Protein AF-A0A917NA18-F1 (afdb_monomer_lite)

Foldseek 3Di:
DDQPQPDLVVQFDDDPLWTWGPAFQPDQPSQQVNQVSDPPFDFAPPVQADHPDRRGVSRGNQWDDDPGGTTGVVVSVVVVVVVVVD

Structure (mmCIF, N/CA/C/O backbone):
data_AF-A0A917NA18-F1
#
_entry.id   AF-A0A917NA18-F1
#
loop_
_atom_site.group_PDB
_atom_site.id
_atom_site.type_symbol
_atom_site.label_atom_id
_atom_site.label_alt_id
_atom_site.label_comp_id
_atom_site.label_asym_id
_atom_site.label_entity_id
_atom_site.label_seq_id
_atom_site.pdbx_PDB_ins_code
_atom_site.Cartn_x
_atom_site.Cartn_y
_atom_site.Cartn_z
_atom_site.occupancy
_atom_site.B_iso_or_equiv
_atom_site.auth_seq_id
_atom_site.auth_comp_id
_atom_site.auth_asym_id
_atom_site.auth_atom_id
_atom_site.pdbx_PDB_model_num
ATOM 1 N N . MET A 1 1 ? 16.321 15.474 9.838 1.00 35.69 1 MET A N 1
ATOM 2 C CA . MET A 1 1 ? 15.415 15.724 8.694 1.00 35.69 1 MET A CA 1
ATOM 3 C C . MET A 1 1 ? 14.119 14.965 8.947 1.00 35.69 1 MET A C 1
ATOM 5 O O . MET A 1 1 ? 14.146 13.742 8.954 1.00 35.69 1 MET A O 1
ATOM 9 N N . LYS A 1 2 ? 13.022 15.657 9.279 1.00 33.09 2 LYS A N 1
ATOM 10 C CA . LYS A 1 2 ? 11.718 15.015 9.513 1.00 33.09 2 LYS A CA 1
ATOM 11 C C . LYS A 1 2 ? 11.081 14.789 8.142 1.00 33.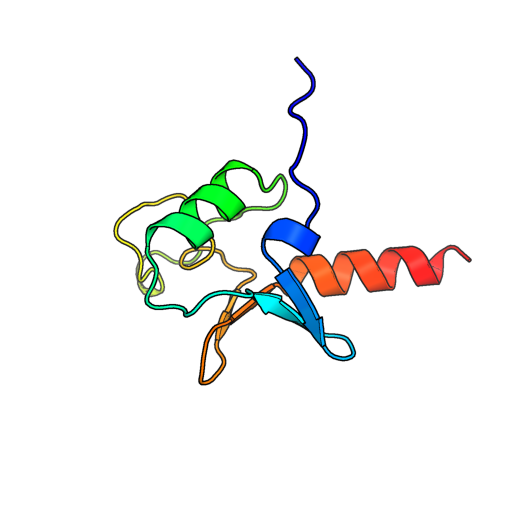09 2 LYS A C 1
ATOM 13 O O . LYS A 1 2 ? 10.773 15.762 7.465 1.00 33.09 2 LYS A O 1
ATOM 18 N N . ARG A 1 3 ? 10.989 13.535 7.692 1.00 38.91 3 ARG A N 1
ATOM 19 C CA . ARG A 1 3 ? 10.300 13.195 6.440 1.00 38.91 3 ARG A CA 1
ATOM 20 C C . ARG A 1 3 ? 8.816 13.467 6.669 1.00 38.91 3 ARG A C 1
ATOM 22 O O . ARG A 1 3 ? 8.231 12.870 7.567 1.00 38.91 3 ARG A O 1
ATOM 29 N N . THR A 1 4 ? 8.234 14.400 5.929 1.00 43.44 4 THR A N 1
ATOM 30 C CA . THR A 1 4 ? 6.793 14.646 5.962 1.00 43.44 4 THR A CA 1
ATOM 31 C C . THR A 1 4 ? 6.125 13.434 5.319 1.00 43.44 4 THR A C 1
ATOM 33 O O . THR A 1 4 ? 6.171 13.279 4.102 1.00 43.44 4 THR A O 1
ATOM 36 N N . THR A 1 5 ? 5.591 12.519 6.128 1.00 52.12 5 THR A N 1
ATOM 37 C CA . THR A 1 5 ? 4.768 11.410 5.637 1.00 52.12 5 THR A CA 1
ATOM 38 C C . THR A 1 5 ? 3.540 12.023 4.954 1.00 52.12 5 THR A C 1
ATOM 40 O O . THR A 1 5 ? 2.835 12.800 5.602 1.00 52.12 5 THR A O 1
ATOM 43 N N . PRO A 1 6 ? 3.279 11.754 3.663 1.00 60.25 6 PRO A N 1
ATOM 44 C CA . PRO A 1 6 ? 2.020 12.121 3.036 1.00 60.25 6 PRO A CA 1
ATOM 45 C C . PRO A 1 6 ? 0.876 11.541 3.861 1.00 60.25 6 PRO A C 1
ATOM 47 O O . PRO A 1 6 ? 0.976 10.411 4.343 1.00 60.25 6 PRO A O 1
ATOM 50 N N . ALA A 1 7 ? -0.199 12.309 4.014 1.00 77.19 7 ALA A N 1
ATOM 51 C CA . ALA A 1 7 ? -1.405 11.845 4.684 1.00 77.19 7 ALA A CA 1
ATOM 52 C C . ALA A 1 7 ? -1.851 1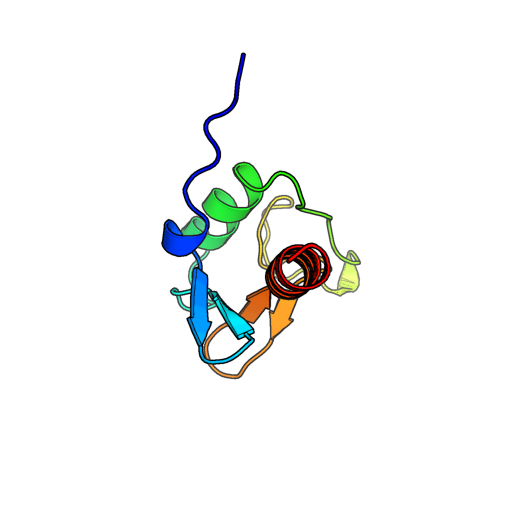0.519 4.043 1.00 77.19 7 ALA A C 1
ATOM 54 O O . ALA A 1 7 ? -1.891 10.419 2.811 1.00 77.19 7 ALA A O 1
ATOM 55 N N . ILE A 1 8 ? -2.130 9.498 4.857 1.00 84.56 8 ILE A N 1
ATOM 56 C CA . ILE A 1 8 ? -2.544 8.152 4.420 1.00 84.56 8 ILE A CA 1
ATOM 57 C C . ILE A 1 8 ? -3.702 8.242 3.410 1.00 84.56 8 ILE A C 1
ATOM 59 O O . ILE A 1 8 ? -3.719 7.533 2.404 1.00 84.56 8 ILE A O 1
ATOM 63 N N . GLU A 1 9 ? -4.590 9.206 3.633 1.00 89.62 9 GLU A N 1
ATOM 64 C CA . GLU A 1 9 ? -5.779 9.572 2.862 1.00 89.62 9 GLU A CA 1
ATOM 65 C C . GLU A 1 9 ? -5.473 10.009 1.413 1.00 89.62 9 GLU A C 1
ATOM 67 O O . GLU A 1 9 ? -6.343 10.031 0.532 1.00 89.62 9 GLU A O 1
ATOM 72 N N . THR A 1 10 ? -4.211 10.349 1.130 1.00 93.25 10 THR A N 1
ATOM 73 C CA . THR A 1 10 ? -3.728 10.621 -0.231 1.00 93.25 10 THR A CA 1
ATOM 74 C C . THR A 1 10 ? -3.849 9.365 -1.090 1.00 93.25 10 THR A C 1
ATOM 76 O O . THR A 1 10 ? -4.348 9.431 -2.217 1.00 93.25 10 THR A O 1
ATOM 79 N N . TRP A 1 11 ? -3.438 8.224 -0.532 1.00 94.44 11 TRP A N 1
ATOM 80 C CA . TRP A 1 11 ? -3.234 6.960 -1.242 1.00 94.44 11 TRP A CA 1
ATOM 81 C C . TRP A 1 11 ? -4.319 5.926 -0.942 1.00 94.44 11 TRP A C 1
ATOM 83 O O . TRP A 1 11 ? -4.677 5.140 -1.818 1.00 94.44 11 TRP A O 1
ATOM 93 N N . PHE A 1 12 ? -4.860 5.950 0.274 1.00 95.12 12 PHE A N 1
ATOM 94 C CA . PHE A 1 12 ? -5.864 5.014 0.762 1.00 95.12 12 PHE A CA 1
ATOM 95 C C . PHE A 1 12 ? -7.137 5.748 1.166 1.00 95.12 12 PHE A C 1
ATOM 97 O O . PHE A 1 12 ? -7.109 6.918 1.534 1.00 95.12 12 PHE A O 1
ATOM 104 N N . GLU A 1 13 ? -8.257 5.047 1.121 1.00 94.62 13 GLU A N 1
ATOM 105 C CA . GLU A 1 13 ? -9.529 5.501 1.663 1.00 94.62 13 GLU A CA 1
ATOM 106 C C . GLU A 1 13 ? -10.100 4.444 2.604 1.00 94.62 13 GLU A C 1
ATOM 108 O O . GLU A 1 13 ? -9.960 3.242 2.370 1.00 94.62 13 GLU A O 1
ATOM 113 N N . LEU A 1 14 ? -10.732 4.896 3.682 1.00 93.00 14 LEU A N 1
ATOM 114 C CA . LEU A 1 14 ? -11.383 4.013 4.636 1.00 93.00 14 LEU A CA 1
ATOM 115 C C . LEU A 1 14 ? -12.775 3.633 4.110 1.00 93.00 14 LEU A C 1
ATOM 117 O O . LEU A 1 14 ? -13.638 4.493 3.938 1.00 93.00 14 LEU A O 1
ATOM 121 N N . ARG A 1 15 ? -12.995 2.340 3.856 1.00 93.00 15 ARG A N 1
ATOM 122 C CA . ARG A 1 15 ? -14.290 1.754 3.484 1.00 93.00 15 ARG A CA 1
ATOM 123 C C . ARG A 1 15 ? -14.711 0.767 4.574 1.00 93.00 15 ARG A C 1
ATOM 125 O O . ARG A 1 15 ? -14.261 -0.377 4.590 1.00 93.00 15 ARG A O 1
ATOM 132 N N . GLY A 1 16 ? -15.552 1.216 5.506 1.00 90.12 16 GLY A N 1
ATOM 133 C CA . GLY A 1 16 ? -15.833 0.453 6.727 1.00 90.12 16 GLY A CA 1
ATOM 134 C C . GLY A 1 16 ? -14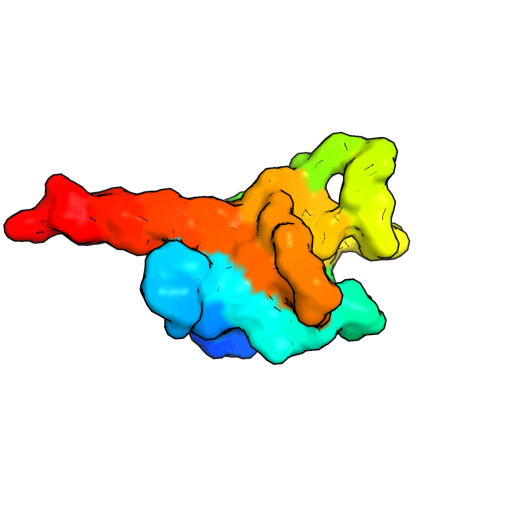.588 0.405 7.614 1.00 90.12 16 GLY A C 1
ATOM 135 O O . GLY A 1 16 ? -14.071 1.454 7.977 1.00 90.12 16 GLY A O 1
ATOM 136 N N . GLU A 1 17 ? -14.082 -0.791 7.910 1.00 88.44 17 GLU A N 1
ATOM 137 C CA . GLU A 1 17 ? -12.840 -0.998 8.680 1.00 88.44 17 GLU A CA 1
ATOM 138 C C . GLU A 1 17 ? -11.602 -1.203 7.782 1.00 88.44 17 GLU A C 1
ATOM 140 O O . GLU A 1 17 ? -10.478 -1.359 8.260 1.00 88.44 17 GLU A O 1
ATOM 145 N N . HIS A 1 18 ? -11.787 -1.180 6.458 1.00 93.06 18 HIS A N 1
ATOM 146 C CA . HIS A 1 18 ? -10.746 -1.509 5.489 1.00 93.06 18 HIS A CA 1
ATOM 147 C C . HIS A 1 18 ? -10.138 -0.249 4.874 1.00 93.06 18 HIS A C 1
ATOM 149 O O . HIS A 1 18 ? -10.835 0.562 4.263 1.00 93.06 18 HIS A O 1
ATOM 155 N N . TRP A 1 19 ? -8.816 -0.106 4.970 1.00 95.75 19 TRP A N 1
ATOM 156 C CA . TRP A 1 19 ? -8.070 0.927 4.250 1.00 95.75 19 TRP A CA 1
ATOM 157 C C . TRP A 1 19 ? -7.718 0.434 2.848 1.00 95.75 19 TRP A C 1
ATOM 159 O O . TRP A 1 19 ? -6.759 -0.322 2.665 1.00 95.75 19 TRP A O 1
ATOM 169 N N . VAL A 1 20 ? -8.504 0.862 1.862 1.00 96.19 20 VAL A N 1
ATOM 170 C CA . VAL A 1 20 ? -8.424 0.416 0.466 1.00 96.19 20 VAL A CA 1
ATOM 171 C C . VAL A 1 20 ? -7.605 1.402 -0.356 1.00 96.19 20 VAL A C 1
ATOM 173 O O . VAL A 1 20 ? -7.800 2.612 -0.266 1.00 96.19 20 VAL A O 1
ATOM 176 N N . PHE A 1 21 ? -6.679 0.902 -1.169 1.00 96.31 21 PHE A N 1
ATOM 177 C CA . PHE A 1 21 ? -5.892 1.739 -2.064 1.00 96.31 21 PHE A CA 1
ATOM 178 C C . PHE A 1 21 ? -6.783 2.358 -3.153 1.00 96.31 21 PHE A C 1
ATOM 180 O O . PHE A 1 21 ? -7.537 1.657 -3.829 1.00 96.31 21 PHE A O 1
ATOM 187 N N . LYS A 1 22 ? -6.698 3.683 -3.328 1.00 94.88 22 LYS A N 1
ATOM 188 C CA . LYS A 1 22 ? -7.637 4.473 -4.152 1.00 94.88 22 LYS A CA 1
ATOM 189 C C . LYS A 1 22 ? -7.496 4.232 -5.652 1.00 94.88 22 LYS A C 1
ATOM 191 O O . LYS A 1 22 ? -8.413 4.521 -6.416 1.00 94.88 22 LYS A O 1
ATOM 196 N N . PHE A 1 23 ? -6.335 3.751 -6.087 1.00 91.94 23 PHE A N 1
ATOM 197 C CA . PHE A 1 23 ? -6.031 3.542 -7.498 1.00 91.94 23 PHE A CA 1
ATOM 198 C C . PHE A 1 23 ? -6.141 2.063 -7.868 1.00 91.94 23 PHE A C 1
ATOM 200 O O . PHE A 1 23 ? -6.101 1.183 -7.008 1.00 91.94 23 PHE A O 1
ATOM 207 N N . SER A 1 24 ? -6.263 1.783 -9.166 1.00 85.44 24 SER A N 1
ATOM 208 C CA . SER A 1 24 ? -6.199 0.411 -9.671 1.00 85.44 24 SER A CA 1
ATOM 209 C C . SER A 1 24 ? -4.844 -0.222 -9.348 1.00 85.44 24 SER A C 1
ATOM 211 O O . SER A 1 24 ? -3.808 0.437 -9.450 1.00 85.44 24 SER A O 1
ATOM 213 N N . LYS A 1 25 ? -4.846 -1.528 -9.060 1.00 77.06 25 LYS A N 1
ATOM 214 C CA . LYS A 1 25 ? -3.621 -2.334 -8.920 1.00 77.06 25 LYS A CA 1
ATOM 215 C C . LYS A 1 25 ? -2.738 -2.377 -10.172 1.00 77.06 25 LYS A C 1
ATOM 217 O O . LYS A 1 25 ? -1.589 -2.781 -10.080 1.00 77.06 25 LYS A O 1
ATOM 222 N N . HIS A 1 26 ? -3.264 -1.973 -11.327 1.00 82.00 26 HIS A N 1
ATOM 223 C CA . HIS A 1 26 ? -2.520 -1.935 -12.588 1.00 82.00 26 HIS A CA 1
ATOM 224 C C . HIS A 1 26 ? -1.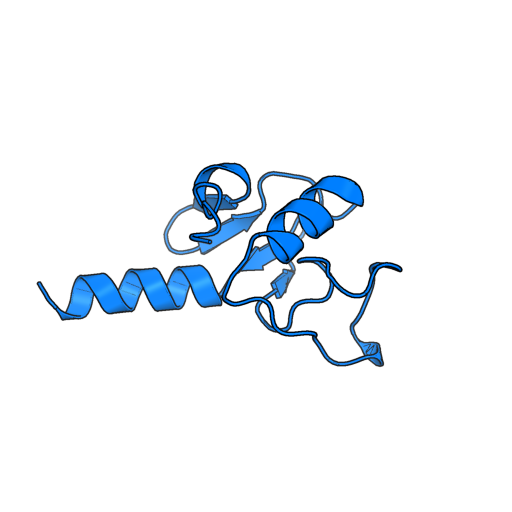751 -0.621 -12.805 1.00 82.00 26 HIS A C 1
ATOM 226 O O . HIS A 1 26 ? -1.038 -0.489 -13.796 1.00 82.00 26 HIS A O 1
ATOM 232 N N . HIS A 1 27 ? -1.882 0.366 -11.911 1.00 77.44 27 HIS A N 1
ATOM 233 C CA . HIS A 1 27 ? -1.054 1.570 -11.955 1.00 77.44 27 HIS A CA 1
ATOM 234 C C . HIS A 1 27 ? 0.263 1.329 -11.217 1.00 77.44 27 HIS A C 1
ATOM 236 O O . HIS A 1 27 ? 0.252 1.094 -10.015 1.00 77.44 27 HIS A O 1
ATOM 242 N N . SER A 1 28 ? 1.392 1.462 -11.909 1.00 77.44 28 SER A N 1
ATOM 243 C CA . SER A 1 28 ? 2.720 1.229 -11.329 1.00 77.44 28 SER A CA 1
ATOM 244 C C . SER A 1 28 ? 3.214 2.375 -10.438 1.00 77.44 28 SER A C 1
ATOM 246 O O . SER A 1 28 ? 3.778 2.145 -9.376 1.00 77.44 28 SER A O 1
ATOM 248 N N . ASN A 1 29 ? 2.977 3.634 -10.813 1.00 92.44 29 ASN A N 1
ATOM 249 C CA . ASN A 1 29 ? 3.569 4.773 -10.097 1.00 92.44 29 ASN A CA 1
ATOM 250 C C . ASN A 1 29 ? 2.956 5.043 -8.697 1.00 92.44 29 ASN A C 1
ATOM 252 O O . ASN A 1 29 ? 3.706 5.158 -7.725 1.00 92.44 29 ASN A O 1
ATOM 256 N N . PRO A 1 30 ? 1.618 5.101 -8.519 1.00 94.44 30 PRO A N 1
ATOM 257 C CA . PRO A 1 30 ? 1.035 5.444 -7.218 1.00 94.44 30 PRO A CA 1
ATOM 258 C C . PRO A 1 30 ? 1.414 4.484 -6.065 1.00 94.44 30 PRO A C 1
ATOM 260 O O . PRO A 1 30 ? 1.741 4.980 -4.985 1.00 94.44 30 PRO A O 1
ATOM 263 N N . PRO A 1 31 ? 1.440 3.145 -6.242 1.00 94.88 31 PRO A N 1
ATOM 264 C CA . PRO A 1 31 ? 1.899 2.220 -5.201 1.00 94.88 31 PRO A CA 1
ATOM 265 C C . PRO A 1 31 ? 3.365 2.416 -4.802 1.00 94.88 31 PRO A C 1
ATOM 267 O O . PRO A 1 31 ? 3.694 2.295 -3.620 1.00 94.88 31 PRO A O 1
ATOM 270 N N . ARG A 1 32 ? 4.238 2.756 -5.759 1.00 95.62 32 ARG A N 1
ATOM 271 C CA . ARG A 1 32 ? 5.659 3.059 -5.514 1.00 95.62 32 ARG A CA 1
ATOM 272 C C . ARG A 1 32 ? 5.819 4.338 -4.705 1.00 95.62 32 ARG A C 1
ATOM 274 O O . ARG A 1 32 ? 6.559 4.358 -3.722 1.00 95.62 32 ARG A O 1
ATOM 281 N N . MET A 1 33 ? 5.090 5.397 -5.063 1.00 94.38 33 MET A N 1
ATOM 282 C CA . MET A 1 33 ? 5.094 6.657 -4.309 1.00 94.38 33 MET A CA 1
ATOM 283 C C . MET A 1 33 ? 4.587 6.464 -2.876 1.00 94.38 33 MET A C 1
ATOM 285 O O . MET A 1 33 ? 5.201 6.961 -1.931 1.00 94.38 33 MET A O 1
ATOM 289 N N . ALA A 1 34 ? 3.496 5.711 -2.710 1.00 94.44 34 ALA A N 1
ATOM 290 C CA . ALA A 1 34 ? 2.934 5.406 -1.401 1.00 94.44 34 ALA A CA 1
ATOM 291 C C . ALA A 1 34 ? 3.923 4.613 -0.527 1.00 94.44 34 ALA A C 1
ATOM 293 O O . ALA A 1 34 ? 4.149 4.990 0.622 1.00 94.44 34 ALA A O 1
ATOM 294 N N . ALA A 1 35 ? 4.563 3.569 -1.069 1.00 95.31 35 ALA A N 1
ATOM 295 C CA . ALA A 1 35 ? 5.541 2.764 -0.334 1.00 95.31 35 ALA A CA 1
ATOM 296 C C . ALA A 1 35 ? 6.802 3.549 0.040 1.00 95.31 35 ALA A C 1
ATOM 298 O O . ALA A 1 35 ? 7.235 3.476 1.187 1.00 95.31 35 ALA A O 1
ATOM 299 N N . ASN A 1 36 ? 7.342 4.361 -0.875 1.00 95.06 36 ASN A N 1
ATOM 300 C CA . ASN A 1 36 ? 8.513 5.205 -0.603 1.00 95.06 36 ASN A CA 1
ATOM 301 C C . ASN A 1 36 ? 8.288 6.183 0.558 1.00 95.06 36 ASN A C 1
ATOM 303 O O . ASN A 1 36 ? 9.231 6.570 1.252 1.00 95.06 36 ASN A O 1
ATOM 307 N N . ALA A 1 37 ? 7.038 6.583 0.776 1.00 92.75 37 ALA A N 1
ATOM 308 C CA . ALA A 1 37 ? 6.669 7.486 1.850 1.00 92.75 37 ALA A CA 1
ATOM 309 C C . ALA A 1 37 ? 6.129 6.773 3.105 1.00 92.75 37 ALA A C 1
ATOM 311 O O . ALA A 1 37 ? 5.867 7.429 4.115 1.00 92.75 37 ALA A O 1
ATOM 312 N N . CYS A 1 38 ? 5.965 5.448 3.060 1.00 93.75 38 CYS A N 1
ATOM 313 C CA . CYS A 1 38 ? 5.364 4.656 4.123 1.00 93.75 38 CYS A CA 1
ATOM 314 C C . CYS A 1 38 ? 6.419 4.231 5.159 1.00 93.75 38 CYS A C 1
ATOM 316 O O . CYS A 1 38 ? 7.319 3.456 4.834 1.00 93.75 38 CYS A O 1
ATOM 318 N N . PRO A 1 39 ? 6.298 4.642 6.435 1.00 92.81 39 PRO A N 1
ATOM 319 C CA . PRO A 1 39 ? 7.233 4.221 7.481 1.00 92.81 39 PRO A CA 1
ATOM 320 C C . PRO A 1 39 ? 7.049 2.756 7.910 1.00 92.81 39 PRO A C 1
ATOM 322 O O . PRO A 1 39 ? 7.854 2.244 8.682 1.00 92.81 39 PRO A O 1
ATOM 325 N N . TYR A 1 40 ? 5.993 2.090 7.437 1.00 94.81 40 TYR A N 1
ATOM 326 C CA . TYR A 1 40 ? 5.662 0.706 7.775 1.00 94.81 40 TYR A CA 1
ATOM 327 C C . TYR A 1 40 ? 5.800 -0.251 6.589 1.00 94.81 40 TYR A C 1
ATOM 329 O O . TYR A 1 40 ? 5.343 -1.388 6.688 1.00 94.81 40 TYR A O 1
ATOM 337 N N . PHE A 1 41 ? 6.362 0.198 5.461 1.00 96.06 41 PHE A N 1
ATOM 338 C CA . PHE A 1 41 ? 6.609 -0.691 4.330 1.00 96.06 41 PHE A CA 1
ATOM 339 C C . PHE A 1 41 ? 7.496 -1.860 4.771 1.00 96.06 41 PHE A C 1
ATOM 341 O O . PHE A 1 41 ? 8.501 -1.674 5.457 1.00 96.06 41 PHE A O 1
ATOM 348 N N . MET A 1 42 ? 7.103 -3.061 4.367 1.00 97.38 42 MET A N 1
ATOM 349 C CA . MET A 1 42 ? 7.855 -4.285 4.581 1.00 97.38 42 MET A CA 1
ATOM 350 C C . MET A 1 42 ? 7.673 -5.136 3.337 1.00 97.38 42 MET A C 1
ATOM 352 O O . MET A 1 42 ? 6.540 -5.453 2.980 1.00 97.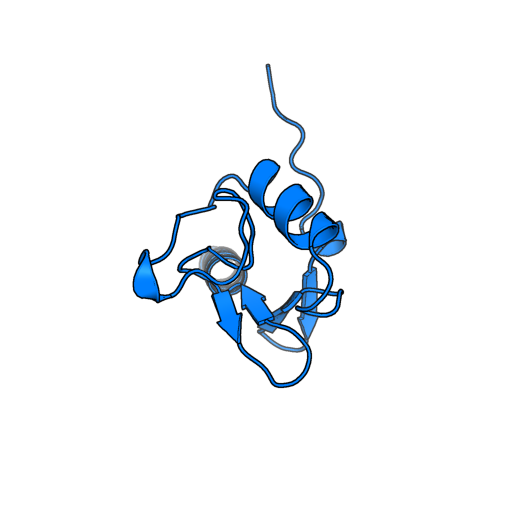38 42 MET A O 1
ATOM 356 N N . GLN A 1 43 ? 8.789 -5.434 2.682 1.00 97.31 43 GLN A N 1
ATOM 357 C CA . GLN A 1 43 ? 8.842 -6.250 1.479 1.00 97.31 43 GLN A CA 1
ATOM 358 C C . GLN A 1 43 ? 8.184 -7.617 1.738 1.00 97.31 43 GLN A C 1
ATOM 360 O O . GLN A 1 43 ? 8.355 -8.183 2.819 1.00 97.31 43 GLN A O 1
ATOM 365 N N . ASP A 1 44 ? 7.377 -8.076 0.783 1.00 96.88 44 ASP A N 1
ATOM 366 C CA . ASP A 1 44 ? 6.726 -9.392 0.811 1.00 96.88 44 ASP A CA 1
ATOM 367 C C . ASP A 1 44 ? 7.727 -10.523 0.494 1.00 96.88 44 ASP A C 1
ATOM 369 O O . ASP A 1 44 ? 8.925 -10.272 0.344 1.00 96.88 44 ASP A O 1
ATOM 373 N N . ASP A 1 45 ? 7.258 -11.764 0.394 1.00 96.00 45 ASP A N 1
ATOM 374 C CA . ASP A 1 45 ? 8.058 -12.860 -0.169 1.00 96.00 45 ASP A CA 1
ATOM 375 C C . ASP A 1 45 ? 8.366 -12.614 -1.662 1.00 96.00 45 ASP A C 1
ATOM 377 O O . ASP A 1 45 ? 7.524 -12.076 -2.385 1.00 96.00 45 ASP A O 1
ATOM 381 N N . GLU A 1 46 ? 9.578 -12.959 -2.123 1.00 93.50 46 GLU A N 1
ATOM 382 C CA . GLU A 1 46 ? 10.037 -12.722 -3.506 1.00 93.50 46 GLU A CA 1
ATOM 383 C C . GLU A 1 46 ? 9.091 -13.346 -4.538 1.00 93.50 46 GLU A C 1
ATOM 385 O O . GLU A 1 46 ? 8.774 -12.704 -5.541 1.00 93.50 46 GLU A O 1
ATOM 390 N N . ASP A 1 47 ? 8.560 -14.536 -4.248 1.00 95.12 47 ASP A N 1
ATOM 391 C CA . ASP A 1 47 ? 7.647 -15.252 -5.140 1.00 95.12 47 ASP A CA 1
ATOM 392 C C . ASP A 1 47 ? 6.235 -14.623 -5.179 1.00 95.12 47 ASP A C 1
ATOM 394 O O . ASP A 1 47 ? 5.434 -14.931 -6.066 1.00 95.12 47 ASP A O 1
ATOM 398 N N . GLU A 1 48 ? 5.915 -13.716 -4.245 1.00 93.94 48 GLU A N 1
ATOM 399 C CA . GLU A 1 48 ? 4.634 -12.996 -4.170 1.00 93.94 48 GLU A CA 1
ATOM 400 C C . GLU A 1 48 ? 4.683 -11.554 -4.713 1.00 93.94 48 GLU A C 1
ATOM 402 O O . GLU A 1 48 ? 3.647 -10.867 -4.774 1.00 93.94 48 GLU A O 1
ATOM 407 N N . MET A 1 49 ? 5.864 -11.075 -5.113 1.00 93.88 49 MET A N 1
ATOM 408 C CA . MET A 1 49 ? 6.037 -9.744 -5.698 1.00 93.88 49 MET A CA 1
ATOM 409 C C . MET A 1 49 ? 5.489 -9.692 -7.121 1.00 93.88 49 MET A C 1
ATOM 411 O O . MET A 1 49 ? 5.677 -10.598 -7.927 1.00 93.88 49 MET A O 1
ATOM 415 N N . VAL A 1 50 ? 4.798 -8.599 -7.442 1.00 94.06 50 VAL A N 1
ATOM 416 C CA . VAL A 1 50 ? 4.152 -8.403 -8.752 1.00 94.06 50 VAL A CA 1
ATOM 417 C C . VAL A 1 50 ? 4.549 -7.097 -9.436 1.00 94.06 50 VAL A C 1
ATOM 419 O O . VAL A 1 50 ? 4.239 -6.905 -10.609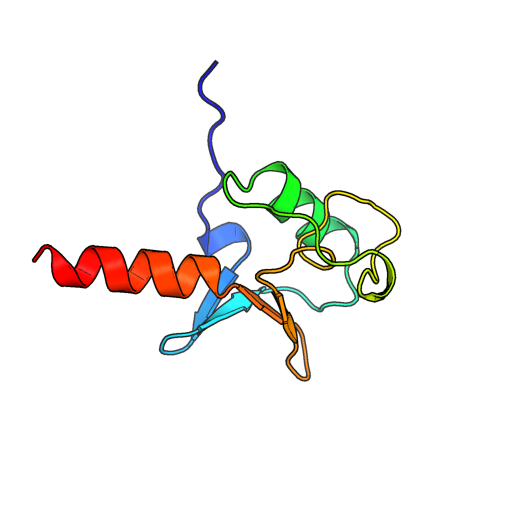 1.00 94.06 50 VAL A O 1
ATOM 422 N N . ASP A 1 51 ? 5.191 -6.185 -8.707 1.00 94.56 51 ASP A N 1
ATOM 423 C CA . ASP A 1 51 ? 5.774 -4.959 -9.250 1.00 94.56 51 ASP A CA 1
ATOM 424 C C . ASP A 1 51 ? 7.275 -5.184 -9.485 1.00 94.56 51 ASP A C 1
ATOM 426 O O . ASP A 1 51 ? 7.933 -5.846 -8.683 1.00 94.56 51 ASP A O 1
ATOM 430 N N . ASP A 1 52 ? 7.814 -4.645 -10.576 1.00 93.81 52 ASP A N 1
ATOM 431 C CA . ASP A 1 52 ? 9.239 -4.750 -10.917 1.00 93.81 52 ASP A CA 1
ATOM 432 C C . ASP A 1 52 ? 10.120 -3.843 -10.039 1.00 93.81 52 ASP A C 1
ATOM 434 O O . ASP A 1 52 ? 11.326 -4.059 -9.925 1.00 93.81 52 ASP A O 1
ATOM 438 N N . GLU A 1 53 ? 9.517 -2.862 -9.363 1.00 95.00 53 GLU A N 1
ATOM 439 C CA . GLU A 1 53 ? 10.181 -2.047 -8.351 1.00 95.00 53 GLU A CA 1
ATOM 440 C C . GLU A 1 53 ? 10.033 -2.649 -6.954 1.00 95.00 53 GLU A C 1
ATOM 442 O O . GLU A 1 53 ? 8.928 -2.850 -6.442 1.00 95.00 53 GLU A O 1
ATOM 447 N N . LEU A 1 54 ? 11.171 -2.835 -6.281 1.00 94.19 54 LEU A N 1
ATOM 448 C CA . LEU A 1 54 ? 11.244 -3.427 -4.944 1.00 94.19 54 LEU A CA 1
ATOM 449 C C . LEU A 1 54 ? 10.354 -2.696 -3.924 1.00 94.19 54 LEU A C 1
ATOM 451 O O . LEU A 1 54 ? 9.631 -3.316 -3.146 1.00 94.19 54 LEU A O 1
ATOM 455 N N . ILE A 1 55 ? 10.399 -1.358 -3.935 1.00 96.25 55 ILE A N 1
ATOM 456 C CA . ILE A 1 55 ? 9.649 -0.503 -3.008 1.00 96.25 55 ILE A CA 1
ATOM 457 C C . ILE A 1 55 ? 8.334 -0.078 -3.669 1.00 96.25 55 ILE A C 1
ATOM 459 O O . ILE A 1 55 ? 8.219 0.996 -4.264 1.00 96.25 55 ILE A O 1
ATOM 463 N N . SER A 1 56 ? 7.322 -0.930 -3.521 1.00 96.75 56 SER A N 1
ATOM 464 C CA . SER A 1 56 ? 5.960 -0.711 -4.009 1.00 96.75 56 SER A CA 1
ATOM 465 C C . SER A 1 56 ? 4.940 -1.285 -3.033 1.00 96.75 56 SER A C 1
ATOM 467 O O . SER A 1 56 ? 5.140 -2.369 -2.495 1.00 96.75 56 SER A O 1
ATOM 469 N N . CYS A 1 57 ? 3.804 -0.611 -2.809 1.00 96.69 57 CYS A N 1
ATOM 470 C CA . CYS A 1 57 ? 2.740 -1.170 -1.964 1.00 96.69 57 CYS A CA 1
ATOM 471 C C . CYS A 1 57 ? 2.175 -2.490 -2.522 1.00 96.69 57 CYS A C 1
ATOM 473 O O . CYS A 1 57 ? 1.577 -3.249 -1.762 1.00 96.69 57 CYS A O 1
ATOM 475 N N . LEU A 1 58 ? 2.388 -2.777 -3.813 1.00 96.06 58 LEU A N 1
ATOM 476 C CA . LEU A 1 58 ? 2.053 -4.059 -4.439 1.00 96.06 58 LEU A CA 1
ATOM 477 C C . LEU A 1 58 ? 2.966 -5.210 -3.966 1.00 96.06 58 LEU A C 1
ATOM 479 O O . LEU A 1 58 ? 2.531 -6.358 -3.977 1.00 96.06 58 LEU A O 1
ATOM 483 N N . ASN A 1 59 ? 4.177 -4.886 -3.504 1.00 97.06 59 ASN A N 1
ATOM 484 C CA . ASN A 1 59 ? 5.205 -5.808 -3.004 1.00 97.06 59 ASN A CA 1
ATOM 485 C C . ASN A 1 59 ? 5.342 -5.733 -1.472 1.00 97.06 59 ASN A C 1
ATOM 487 O O . ASN A 1 59 ? 6.412 -5.979 -0.921 1.00 97.06 59 ASN A O 1
ATOM 491 N N . CYS A 1 60 ? 4.286 -5.310 -0.772 1.00 97.50 60 CYS A N 1
ATOM 492 C CA . CYS A 1 60 ? 4.288 -5.154 0.680 1.00 97.50 60 CYS A CA 1
ATOM 493 C C . CYS A 1 60 ? 3.527 -6.300 1.354 1.00 97.50 60 CYS A C 1
ATOM 495 O O . CYS A 1 60 ? 2.361 -6.507 1.030 1.00 97.50 60 CYS A O 1
ATOM 497 N N . VAL A 1 61 ? 4.097 -6.926 2.389 1.00 97.56 61 VAL A N 1
ATOM 498 C CA . VAL A 1 61 ? 3.474 -8.049 3.132 1.00 97.56 61 VAL A CA 1
ATOM 499 C C . VAL A 1 61 ? 2.107 -7.708 3.749 1.00 97.56 61 VAL A C 1
ATOM 501 O O . VAL A 1 61 ? 1.262 -8.570 4.013 1.00 97.56 61 VAL A O 1
ATOM 504 N N . TYR A 1 62 ? 1.851 -6.415 3.977 1.00 97.50 62 TYR A N 1
ATOM 505 C CA . TYR A 1 62 ? 0.592 -5.912 4.528 1.00 97.50 62 TYR A CA 1
ATOM 506 C C . TYR A 1 62 ? -0.518 -5.730 3.479 1.00 97.50 62 TYR A C 1
ATOM 508 O O . TYR A 1 62 ? -1.631 -5.328 3.831 1.00 97.50 62 TYR A O 1
ATOM 516 N N . ARG A 1 63 ? -0.239 -6.012 2.203 1.00 96.88 63 ARG A N 1
ATOM 517 C CA . ARG A 1 63 ? -1.208 -5.996 1.105 1.00 96.88 63 ARG A CA 1
ATOM 518 C C . ARG A 1 63 ? -2.196 -7.148 1.237 1.00 96.88 63 ARG A C 1
ATOM 520 O O . ARG A 1 63 ? -1.788 -8.300 1.368 1.00 96.88 63 ARG A O 1
ATOM 527 N N . ARG A 1 64 ? -3.488 -6.882 1.055 1.00 96.56 64 ARG A N 1
ATOM 528 C CA . ARG A 1 64 ? -4.494 -7.922 0.782 1.00 96.56 64 ARG A CA 1
ATOM 529 C C . ARG A 1 64 ? -5.262 -7.592 -0.487 1.00 96.56 64 ARG A C 1
ATOM 531 O O . ARG A 1 64 ? -5.848 -6.522 -0.593 1.00 96.56 64 ARG A O 1
ATOM 538 N N . TRP A 1 65 ? -5.212 -8.482 -1.472 1.00 95.06 65 TRP A N 1
ATOM 539 C CA . TRP A 1 65 ? -5.847 -8.255 -2.766 1.00 95.06 65 TRP A CA 1
ATOM 540 C C . TRP A 1 65 ? -7.367 -8.246 -2.661 1.00 95.06 65 TRP A C 1
ATOM 542 O O . TRP A 1 65 ? -7.963 -9.070 -1.974 1.00 95.06 65 TRP A O 1
ATOM 552 N N . ASN A 1 66 ? -7.991 -7.373 -3.443 1.00 90.75 66 ASN A N 1
ATOM 553 C CA . ASN A 1 66 ? -9.393 -7.495 -3.804 1.00 90.75 66 ASN A CA 1
ATOM 554 C C . ASN A 1 66 ? -9.532 -7.471 -5.338 1.00 90.75 66 ASN A C 1
ATOM 556 O O . ASN A 1 66 ? -8.544 -7.458 -6.085 1.00 90.75 66 ASN A O 1
ATOM 560 N N . SER A 1 67 ? -10.766 -7.522 -5.838 1.00 90.12 67 SER A N 1
ATOM 561 C CA . SER A 1 67 ? -11.018 -7.624 -7.280 1.00 90.12 67 SER A CA 1
ATOM 562 C C . SER A 1 67 ? -10.504 -6.413 -8.072 1.00 90.12 67 SER A C 1
ATOM 564 O O . SER A 1 67 ? -10.034 -6.590 -9.195 1.00 90.12 67 SER A O 1
ATOM 566 N N . GLN A 1 68 ? -10.522 -5.207 -7.491 1.00 87.44 68 GLN A N 1
ATOM 567 C CA . GLN A 1 68 ? -10.199 -3.948 -8.184 1.00 87.44 68 GLN A CA 1
ATOM 568 C C . GLN A 1 68 ? -8.823 -3.366 -7.809 1.00 87.44 68 GLN A C 1
ATOM 570 O O . GLN A 1 68 ? -8.181 -2.697 -8.623 1.00 87.44 68 GLN A O 1
ATOM 575 N N . SER A 1 69 ? -8.366 -3.608 -6.582 1.00 94.38 69 SER A N 1
ATOM 576 C CA . SER A 1 69 ? -7.158 -3.036 -5.985 1.00 94.38 69 SER A CA 1
ATOM 577 C C . SER A 1 69 ? -6.671 -3.917 -4.818 1.00 94.38 69 SER A C 1
ATOM 579 O O . SER A 1 69 ? -6.695 -5.146 -4.921 1.00 94.38 69 SER A O 1
ATOM 581 N N . PHE A 1 70 ? -6.223 -3.316 -3.715 1.00 96.25 70 PHE A N 1
ATOM 582 C CA . PHE A 1 70 ? -5.803 -3.994 -2.494 1.00 96.25 70 PHE A CA 1
ATOM 583 C C . PHE A 1 70 ? -6.054 -3.146 -1.239 1.00 96.25 70 PHE A C 1
ATOM 585 O O . PHE A 1 70 ? -6.289 -1.939 -1.306 1.00 96.25 70 PHE A O 1
ATOM 592 N N . GLU A 1 71 ? -5.980 -3.796 -0.087 1.00 96.75 71 GLU A N 1
ATOM 593 C CA . GLU A 1 71 ? -6.090 -3.213 1.246 1.00 96.75 71 GLU A CA 1
ATOM 594 C C . GLU A 1 71 ? -4.734 -3.206 1.950 1.00 96.75 71 GLU A C 1
ATOM 596 O O . GLU A 1 71 ? -3.885 -4.059 1.679 1.00 96.75 71 GLU A O 1
ATOM 601 N N . CYS A 1 72 ? -4.546 -2.279 2.889 1.00 97.06 72 CYS A N 1
ATOM 602 C CA . CYS A 1 72 ? -3.396 -2.276 3.790 1.00 97.06 72 CYS A CA 1
ATOM 603 C C . CYS A 1 72 ? -3.821 -2.650 5.215 1.00 97.06 72 CYS A C 1
ATOM 605 O O . CYS A 1 72 ? -4.361 -1.824 5.956 1.00 97.06 72 CYS A O 1
ATOM 607 N N . VAL A 1 73 ? -3.513 -3.878 5.644 1.00 96.69 73 VAL A N 1
ATOM 608 C CA . VAL A 1 73 ? -3.906 -4.360 6.983 1.00 96.69 73 VAL A CA 1
ATOM 609 C C . VAL A 1 73 ? -3.156 -3.647 8.106 1.00 96.69 73 VAL A C 1
ATOM 611 O O . VAL A 1 73 ? -3.663 -3.530 9.219 1.00 96.69 73 VAL A O 1
ATOM 614 N N . LYS A 1 74 ? -1.963 -3.103 7.828 1.00 96.06 74 LYS A N 1
ATOM 615 C CA . LYS A 1 74 ? -1.207 -2.335 8.822 1.00 96.06 74 LYS A CA 1
ATOM 616 C C . LYS A 1 74 ? -1.938 -1.057 9.229 1.00 96.06 74 LYS A C 1
ATOM 618 O O . LYS A 1 74 ? -1.902 -0.697 10.401 1.00 96.06 74 LYS A O 1
ATOM 623 N N . LEU A 1 75 ? -2.621 -0.399 8.292 1.00 93.31 75 LEU A N 1
ATOM 624 C CA . LEU A 1 75 ? -3.419 0.794 8.581 1.00 93.31 75 LEU A CA 1
ATOM 625 C C . LEU A 1 75 ? -4.663 0.465 9.413 1.00 93.31 75 LEU A C 1
ATOM 627 O O . LEU A 1 75 ? -4.994 1.227 10.321 1.00 93.31 75 LEU A O 1
ATOM 631 N N . ALA A 1 76 ? -5.305 -0.679 9.161 1.00 90.31 76 ALA A N 1
ATOM 632 C CA . ALA A 1 76 ? -6.410 -1.163 9.990 1.00 90.31 76 ALA A CA 1
ATOM 633 C C . ALA A 1 76 ? -5.942 -1.427 11.432 1.00 90.31 76 ALA A C 1
ATOM 635 O O . ALA A 1 76 ? -6.505 -0.877 12.374 1.00 90.31 76 ALA A O 1
ATOM 636 N N . LEU A 1 77 ? -4.827 -2.149 11.613 1.00 89.56 77 LEU A N 1
ATOM 637 C CA . LEU A 1 77 ? -4.246 -2.406 12.939 1.00 89.56 77 LEU A CA 1
ATOM 638 C C . LEU A 1 77 ? -3.915 -1.116 13.702 1.00 89.56 77 LEU A C 1
ATOM 640 O O . LEU A 1 77 ? -4.228 -1.000 14.882 1.00 89.56 77 LEU A O 1
ATOM 644 N N . LEU A 1 78 ? -3.307 -0.135 13.029 1.00 87.94 78 LEU A N 1
ATOM 645 C CA . LEU A 1 78 ? -3.001 1.166 13.631 1.00 87.94 78 LEU A CA 1
ATOM 646 C C . LEU A 1 78 ? -4.259 1.978 13.960 1.00 87.94 78 LEU A C 1
ATOM 648 O O . LEU A 1 78 ? -4.203 2.854 14.816 1.00 87.94 78 LEU A O 1
ATOM 652 N N . SER A 1 79 ? -5.376 1.721 13.279 1.00 79.69 79 SER A N 1
ATOM 653 C CA . SER A 1 79 ? -6.649 2.383 13.567 1.00 79.69 79 SER A CA 1
ATOM 654 C C . SER A 1 79 ? -7.277 1.816 14.835 1.00 79.69 79 SER A C 1
ATOM 656 O O . SER A 1 79 ? -7.574 2.588 15.735 1.00 79.69 79 SER A O 1
ATOM 658 N N . HIS A 1 80 ? -7.325 0.489 14.971 1.00 71.81 80 HIS A N 1
ATOM 659 C CA . HIS A 1 80 ? -7.856 -0.161 16.173 1.00 71.81 80 HIS A CA 1
ATOM 660 C C . HIS A 1 80 ? -6.997 0.064 17.425 1.00 71.81 80 HIS A C 1
ATOM 662 O O . HIS A 1 80 ? -7.529 0.130 18.526 1.00 71.81 80 HIS A O 1
ATOM 668 N N . GLN A 1 81 ? -5.676 0.225 17.276 1.00 61.97 81 GLN A N 1
ATOM 669 C CA . GLN A 1 81 ? -4.796 0.559 18.404 1.00 61.97 81 GLN A CA 1
ATOM 670 C C . GLN A 1 81 ? -5.101 1.935 19.016 1.00 61.97 81 GLN A C 1
ATOM 672 O O . GLN A 1 81 ? -4.889 2.122 20.210 1.00 61.97 81 GLN A O 1
ATOM 677 N N . ARG A 1 82 ? -5.620 2.885 18.225 1.00 57.06 82 ARG A N 1
ATOM 678 C CA . ARG A 1 82 ? -6.006 4.217 18.719 1.00 57.06 82 ARG A CA 1
ATOM 679 C C . ARG A 1 82 ? -7.320 4.202 19.497 1.00 57.06 82 ARG A C 1
ATOM 681 O O . ARG A 1 82 ? -7.492 5.032 20.380 1.00 57.06 82 ARG A O 1
ATOM 688 N N . ASP A 1 83 ? -8.208 3.258 19.197 1.00 56.81 83 ASP A N 1
ATOM 689 C CA . ASP A 1 83 ? -9.511 3.142 19.861 1.00 56.81 83 ASP A CA 1
ATOM 690 C C . ASP A 1 83 ? -9.408 2.441 21.227 1.00 56.81 83 ASP A C 1
ATOM 692 O O . ASP A 1 83 ? -10.259 2.629 22.087 1.00 56.81 83 ASP A O 1
ATOM 696 N N . SER A 1 84 ? -8.349 1.656 21.456 1.00 57.09 84 SER A N 1
ATOM 697 C CA . SER A 1 84 ? -8.090 0.961 22.727 1.00 57.09 84 SER A CA 1
ATOM 698 C C . SER A 1 84 ? -7.444 1.822 23.825 1.00 57.09 84 SER A C 1
ATOM 700 O O . SER A 1 84 ? -7.236 1.329 24.932 1.00 57.09 84 SER A O 1
ATOM 702 N N . GLU A 1 85 ? -7.113 3.082 23.531 1.00 49.69 85 GLU A N 1
ATOM 703 C CA . GLU A 1 85 ? -6.533 4.045 24.486 1.00 49.69 85 GLU A CA 1
ATOM 704 C C . GLU A 1 85 ? -7.490 5.210 24.832 1.00 49.69 85 GLU A C 1
ATOM 706 O O . GLU A 1 85 ? -7.076 6.163 25.497 1.00 49.69 85 GLU A O 1
ATOM 711 N N . ALA A 1 86 ? -8.756 5.135 24.400 1.00 46.00 86 ALA A N 1
ATOM 712 C CA . ALA A 1 86 ? -9.829 6.090 24.708 1.00 46.00 86 ALA A CA 1
ATOM 713 C C . ALA A 1 86 ? -10.828 5.516 25.727 1.00 46.00 86 ALA A C 1
ATOM 715 O O . ALA A 1 86 ? -11.373 6.324 26.516 1.00 46.00 86 ALA A O 1
#

Secondary structure (DSSP, 8-state):
----PPPGGGTEEEETTEEEESS-TT-SHHHHHHHHH-TT--B--GGG--SSSSS-GGGBTTEEE-SSSEEEHHHHHHHHHHHTT-

pLDDT: mean 86.48, std 16.23, range [33.09, 97.56]

Sequence (86 aa):
MKRTTPAIETWFELRGEHWVFKFSKHHSNPPRMAANACPYFMQDDEDEMVDDELISCLNCVYRRWNSQSFECVKLALLSHQRDSEA

Radius of gyration: 12.85 Å; chains: 1; bounding box: 31×31×37 Å

Organism: NCBI:txid1642821